Protein AF-A0A6A3HKE1-F1 (afdb_monomer_lite)

Structure (mmCIF, N/CA/C/O backbone):
data_AF-A0A6A3HKE1-F1
#
_entry.id   AF-A0A6A3HKE1-F1
#
loop_
_atom_site.group_PDB
_atom_site.id
_atom_site.type_symbol
_atom_site.label_atom_id
_atom_site.label_alt_id
_atom_site.label_comp_id
_atom_site.label_asym_id
_atom_site.label_entity_id
_atom_site.label_seq_id
_atom_site.pdbx_PDB_ins_code
_atom_site.Cartn_x
_atom_site.Cartn_y
_atom_site.Cartn_z
_atom_site.occupancy
_atom_site.B_iso_or_equiv
_atom_site.auth_seq_id
_atom_site.auth_comp_id
_atom_site.auth_asym_id
_atom_site.auth_atom_id
_atom_site.pdbx_PDB_model_num
ATOM 1 N N . MET A 1 1 ? 11.482 -7.810 12.698 1.00 40.91 1 MET A N 1
ATOM 2 C CA . MET A 1 1 ? 11.768 -7.319 11.330 1.00 40.91 1 MET A CA 1
ATOM 3 C C . MET A 1 1 ? 11.293 -8.249 10.195 1.00 40.91 1 MET A C 1
ATOM 5 O O . MET A 1 1 ? 11.509 -7.906 9.048 1.00 40.91 1 MET A O 1
ATOM 9 N N . LYS A 1 2 ? 10.622 -9.390 10.460 1.00 38.19 2 LYS A N 1
ATOM 10 C CA . LYS A 1 2 ? 10.164 -10.342 9.415 1.00 38.19 2 LYS A CA 1
ATOM 11 C C . LYS A 1 2 ? 8.718 -10.135 8.917 1.00 38.19 2 LYS A C 1
ATOM 13 O O . LYS A 1 2 ? 8.308 -10.805 7.983 1.00 38.19 2 LYS A O 1
ATOM 18 N N . THR A 1 3 ? 7.942 -9.242 9.530 1.00 52.12 3 THR A N 1
ATOM 19 C CA . THR A 1 3 ? 6.507 -9.052 9.235 1.00 52.12 3 THR A CA 1
ATOM 20 C C . THR A 1 3 ? 6.214 -8.088 8.086 1.00 52.12 3 THR A C 1
ATOM 22 O O . THR A 1 3 ? 5.149 -8.190 7.493 1.00 52.12 3 THR A O 1
ATOM 25 N N . PHE A 1 4 ? 7.136 -7.182 7.742 1.00 61.09 4 PHE A N 1
ATOM 26 C CA . PHE A 1 4 ? 6.916 -6.198 6.671 1.00 61.09 4 PHE A CA 1
ATOM 27 C C . PHE A 1 4 ? 7.098 -6.790 5.268 1.00 61.09 4 PHE A C 1
ATOM 29 O O . PHE A 1 4 ? 6.394 -6.417 4.339 1.00 61.09 4 PHE A O 1
ATOM 36 N N . GLN A 1 5 ? 8.011 -7.750 5.123 1.00 74.88 5 GLN A N 1
ATOM 37 C CA . GLN A 1 5 ? 8.364 -8.314 3.824 1.00 74.88 5 GLN A CA 1
ATOM 38 C C . GLN A 1 5 ? 7.176 -8.998 3.111 1.00 74.88 5 GLN A C 1
ATOM 40 O O . GLN A 1 5 ? 6.938 -8.664 1.954 1.00 74.88 5 GLN A O 1
ATOM 45 N N . PRO A 1 6 ? 6.342 -9.826 3.779 1.00 86.31 6 PRO A N 1
ATOM 46 C CA . PRO A 1 6 ? 5.147 -10.390 3.144 1.00 86.31 6 PRO A CA 1
ATOM 47 C C . PRO A 1 6 ? 4.105 -9.343 2.729 1.00 86.31 6 PRO A C 1
ATOM 49 O O . PRO A 1 6 ? 3.386 -9.546 1.756 1.00 86.31 6 PRO A O 1
ATOM 52 N N . PHE A 1 7 ? 3.999 -8.234 3.468 1.00 89.25 7 PHE A N 1
ATOM 53 C CA . PHE A 1 7 ? 3.077 -7.149 3.134 1.00 89.25 7 PHE A CA 1
ATOM 54 C C . PHE A 1 7 ? 3.556 -6.372 1.905 1.00 89.25 7 PHE A C 1
ATOM 56 O O . PHE A 1 7 ? 2.776 -6.173 0.977 1.00 89.25 7 PHE A O 1
ATOM 63 N N . ALA A 1 8 ? 4.829 -5.970 1.886 1.00 87.81 8 ALA A N 1
ATOM 64 C CA . ALA A 1 8 ? 5.422 -5.236 0.771 1.00 87.81 8 ALA A CA 1
ATOM 65 C C . ALA A 1 8 ? 5.377 -6.057 -0.528 1.00 87.81 8 ALA A C 1
ATOM 67 O O . ALA A 1 8 ? 4.870 -5.578 -1.536 1.00 87.81 8 ALA A O 1
ATOM 68 N N . GLU A 1 9 ? 5.777 -7.332 -0.474 1.00 91.38 9 GLU A N 1
ATOM 69 C CA . GLU A 1 9 ? 5.707 -8.238 -1.628 1.00 91.38 9 GLU A CA 1
ATOM 70 C C . GLU A 1 9 ? 4.264 -8.404 -2.142 1.00 91.38 9 GLU A C 1
ATOM 72 O O . GLU A 1 9 ? 4.022 -8.390 -3.351 1.00 91.38 9 GLU A O 1
ATOM 77 N N . ALA A 1 10 ? 3.282 -8.517 -1.237 1.00 92.88 10 ALA A N 1
ATOM 78 C CA . ALA A 1 10 ? 1.874 -8.604 -1.618 1.00 92.88 10 ALA A CA 1
ATOM 79 C C . ALA A 1 10 ? 1.357 -7.305 -2.261 1.00 92.88 10 ALA A C 1
ATOM 81 O O . ALA A 1 10 ? 0.562 -7.379 -3.200 1.00 92.88 10 ALA A O 1
ATOM 82 N N . MET A 1 11 ? 1.791 -6.136 -1.776 1.00 91.31 11 MET A N 1
ATOM 83 C CA . MET A 1 11 ? 1.445 -4.825 -2.340 1.00 91.31 11 MET A CA 1
ATOM 84 C C . MET A 1 11 ? 2.000 -4.664 -3.758 1.00 91.31 11 MET A C 1
ATOM 86 O O . MET A 1 11 ? 1.209 -4.456 -4.683 1.00 91.31 11 MET A O 1
ATOM 90 N N . ASP A 1 12 ? 3.307 -4.865 -3.940 1.00 91.25 12 ASP A N 1
ATOM 91 C CA . ASP A 1 12 ? 3.981 -4.742 -5.239 1.00 91.25 12 ASP A CA 1
ATOM 92 C C . ASP A 1 12 ? 3.351 -5.681 -6.271 1.00 91.25 12 ASP A C 1
ATOM 94 O O . ASP A 1 12 ? 3.008 -5.298 -7.397 1.00 91.25 12 ASP A O 1
ATOM 98 N N . GLU A 1 13 ? 3.120 -6.935 -5.878 1.00 93.38 13 GLU A N 1
ATOM 99 C CA . GLU A 1 13 ? 2.514 -7.900 -6.776 1.00 93.38 13 GLU A CA 1
ATOM 100 C C . GLU A 1 13 ? 1.041 -7.581 -7.063 1.00 93.38 13 GLU A C 1
ATOM 102 O O . GLU A 1 13 ? 0.581 -7.749 -8.196 1.00 93.38 13 GLU A O 1
ATOM 107 N N . ALA A 1 14 ? 0.280 -7.090 -6.081 1.00 93.19 14 ALA A N 1
ATOM 108 C CA . ALA A 1 14 ? -1.091 -6.658 -6.319 1.00 93.19 14 ALA A CA 1
ATOM 109 C C . ALA A 1 14 ? -1.154 -5.496 -7.323 1.00 93.19 14 ALA A C 1
ATOM 111 O O . ALA A 1 14 ? -2.008 -5.512 -8.218 1.00 93.19 14 ALA A O 1
ATOM 112 N N . GLN A 1 15 ? -0.238 -4.528 -7.223 1.00 91.00 15 GLN A N 1
ATOM 113 C CA . GLN A 1 15 ? -0.122 -3.411 -8.162 1.00 91.00 15 GLN A CA 1
ATOM 114 C C . GLN A 1 15 ? 0.256 -3.898 -9.563 1.00 91.00 15 GLN A C 1
ATOM 116 O O . GLN A 1 15 ? -0.414 -3.533 -10.533 1.00 91.00 15 GLN A O 1
ATOM 121 N N . PHE A 1 16 ? 1.234 -4.799 -9.682 1.00 91.50 16 PHE A N 1
ATOM 122 C CA . PHE A 1 16 ? 1.631 -5.391 -10.961 1.00 91.50 16 PHE A CA 1
ATOM 123 C C . PHE A 1 16 ? 0.488 -6.173 -11.633 1.00 91.50 16 PHE A C 1
ATOM 125 O O . PHE A 1 16 ? 0.199 -5.988 -12.820 1.00 91.50 16 PHE A O 1
ATOM 132 N N . LEU A 1 17 ? -0.213 -7.025 -10.877 1.00 92.25 17 LEU A N 1
ATOM 133 C CA . LEU A 1 17 ? -1.358 -7.791 -11.379 1.00 92.25 17 LEU A CA 1
ATOM 134 C C . LEU A 1 17 ? -2.530 -6.878 -11.759 1.00 92.25 17 LEU A C 1
ATOM 136 O O . LEU A 1 17 ? -3.216 -7.142 -12.749 1.00 92.25 17 LEU A O 1
ATOM 140 N N . ASN A 1 18 ? -2.746 -5.785 -11.024 1.00 89.69 18 ASN A N 1
ATOM 141 C CA . ASN A 1 18 ? -3.730 -4.775 -11.401 1.00 89.69 18 ASN A CA 1
ATOM 142 C C . ASN A 1 18 ? -3.315 -4.035 -12.685 1.00 89.69 18 ASN A C 1
ATOM 144 O O . ASN A 1 18 ? -4.154 -3.832 -13.561 1.00 89.69 18 ASN A O 1
ATOM 148 N N . GLY A 1 19 ? -2.023 -3.738 -12.850 1.00 89.38 19 GLY A N 1
ATOM 149 C CA . GLY A 1 19 ? -1.421 -3.216 -14.079 1.00 89.38 19 GLY A CA 1
ATOM 150 C C . GLY A 1 19 ? -1.738 -4.076 -15.306 1.00 89.38 19 GLY A C 1
ATOM 151 O O . GLY A 1 19 ? -2.199 -3.572 -16.330 1.00 89.38 19 GLY A O 1
ATOM 152 N N . LYS A 1 20 ? -1.608 -5.406 -15.185 1.00 89.31 20 LYS A N 1
ATOM 153 C CA . LYS A 1 20 ? -1.946 -6.346 -16.271 1.00 89.31 20 LYS A CA 1
ATOM 154 C C . LYS A 1 20 ? -3.396 -6.241 -16.747 1.00 89.31 20 LYS A C 1
ATOM 156 O O . LYS A 1 20 ? -3.653 -6.517 -17.919 1.00 89.31 20 LYS A O 1
ATOM 161 N N . ARG A 1 21 ? -4.342 -5.847 -15.884 1.00 91.12 21 ARG A N 1
ATOM 162 C CA . ARG A 1 21 ? -5.752 -5.677 -16.281 1.00 91.12 21 ARG A CA 1
ATOM 163 C C . ARG A 1 21 ? -5.935 -4.556 -17.293 1.00 91.12 21 ARG A C 1
ATOM 165 O O . ARG A 1 21 ? -6.804 -4.685 -18.144 1.00 91.12 21 ARG A O 1
ATOM 172 N N . PHE A 1 22 ? -5.125 -3.497 -17.228 1.00 87.69 22 PHE A N 1
ATOM 173 C CA . PHE A 1 22 ? -5.193 -2.396 -18.193 1.00 87.69 22 PHE A CA 1
ATOM 174 C C . PHE A 1 22 ? -4.792 -2.838 -19.606 1.00 87.69 22 PHE A C 1
ATOM 176 O O . PHE A 1 22 ? -5.311 -2.305 -20.582 1.00 87.69 22 PHE A O 1
ATOM 183 N N . ASN A 1 23 ? -3.952 -3.870 -19.716 1.00 88.00 23 ASN A N 1
ATOM 184 C CA . ASN A 1 23 ? -3.531 -4.451 -20.993 1.00 88.00 23 ASN A CA 1
ATOM 185 C C . ASN A 1 23 ? -4.471 -5.562 -21.501 1.00 88.00 23 ASN A C 1
ATOM 187 O O . ASN A 1 23 ? -4.193 -6.172 -22.532 1.00 88.00 23 ASN A O 1
ATOM 191 N N . GLN A 1 24 ? -5.557 -5.878 -20.784 1.00 88.81 24 GLN A N 1
ATOM 192 C CA . GLN A 1 24 ? -6.466 -6.979 -21.115 1.00 88.81 24 GLN A CA 1
ATOM 193 C C . GLN A 1 24 ? -7.918 -6.494 -21.262 1.00 88.81 24 GLN A C 1
ATOM 195 O O . GLN A 1 24 ? -8.371 -5.647 -20.494 1.00 88.81 24 GLN A O 1
ATOM 200 N N . PRO A 1 25 ? -8.710 -7.070 -22.187 1.00 92.38 25 PRO A N 1
ATOM 201 C CA . PRO A 1 25 ? -10.133 -6.763 -22.282 1.00 92.38 25 PRO A CA 1
ATOM 202 C C . PRO A 1 25 ? -10.888 -7.057 -20.978 1.00 92.38 25 PRO A C 1
ATOM 204 O O . PRO A 1 25 ? -10.665 -8.080 -20.327 1.00 92.38 25 PRO A O 1
ATOM 207 N N . MET A 1 26 ? -11.855 -6.201 -20.636 1.00 90.88 26 MET A N 1
ATOM 208 C CA . MET A 1 26 ? -12.616 -6.277 -19.379 1.00 90.88 26 MET A CA 1
ATOM 209 C C . MET A 1 26 ? -13.284 -7.633 -19.122 1.00 90.88 26 MET A C 1
ATOM 211 O O . MET A 1 26 ? -13.329 -8.108 -17.989 1.00 90.88 26 MET A O 1
ATOM 215 N N . TRP A 1 27 ? -13.818 -8.265 -20.166 1.00 93.38 27 TRP A N 1
ATOM 216 C CA . TRP A 1 27 ? -14.481 -9.563 -20.054 1.00 93.38 27 TRP A CA 1
ATOM 217 C C . TRP A 1 27 ? -13.498 -10.688 -19.693 1.00 93.38 27 TRP A C 1
ATOM 219 O O . TRP A 1 27 ? -13.867 -11.605 -18.963 1.00 93.38 27 TRP A O 1
ATOM 229 N N . TYR A 1 28 ? -12.244 -10.598 -20.148 1.00 90.62 28 TYR A N 1
ATOM 230 C CA . TYR A 1 28 ? -11.245 -11.653 -19.988 1.00 90.62 28 TYR A CA 1
ATOM 231 C C . TYR A 1 28 ? -10.804 -11.786 -18.533 1.00 90.62 28 TYR A C 1
ATOM 233 O O . TYR 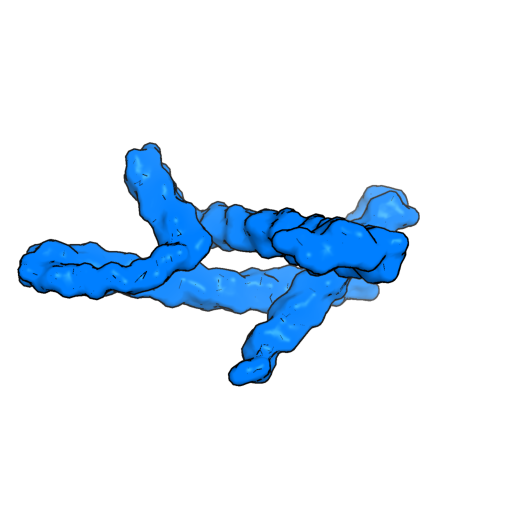A 1 28 ? -10.880 -12.867 -17.945 1.00 90.62 28 TYR A O 1
ATOM 241 N N . TRP A 1 29 ? -10.407 -10.676 -17.905 1.00 89.56 29 TRP A N 1
ATOM 242 C CA . TRP A 1 29 ? -10.006 -10.718 -16.502 1.00 89.56 29 TRP A CA 1
ATOM 243 C C . TRP A 1 29 ? -11.205 -10.948 -15.573 1.00 89.56 29 TRP A C 1
ATOM 245 O O . TRP A 1 29 ? -11.063 -11.639 -14.567 1.00 89.56 29 TRP A O 1
ATOM 255 N N . LYS A 1 30 ? -12.412 -10.467 -15.915 1.00 90.81 30 LYS A N 1
ATOM 256 C CA . LYS A 1 30 ? -13.630 -10.772 -15.139 1.00 90.81 30 LYS A CA 1
ATOM 257 C C . LYS A 1 30 ? -13.951 -12.264 -15.150 1.00 90.81 30 LYS A C 1
ATOM 259 O O . LYS A 1 30 ? -14.291 -12.808 -14.103 1.00 90.81 30 LYS A O 1
ATOM 264 N N . LEU A 1 31 ? -13.794 -12.927 -16.297 1.00 92.56 31 LEU A N 1
ATOM 265 C CA . LEU A 1 31 ? -13.972 -14.373 -16.407 1.00 92.56 31 LEU A CA 1
ATOM 266 C C . LEU A 1 31 ? -12.939 -15.126 -15.559 1.00 92.56 31 LEU A C 1
ATOM 268 O O . LEU A 1 31 ? -13.308 -16.007 -14.787 1.00 92.56 31 LEU A O 1
ATOM 272 N N . ARG A 1 32 ? -11.657 -14.741 -15.630 1.00 90.12 32 ARG A N 1
ATOM 273 C CA . ARG A 1 32 ? -10.592 -15.335 -14.795 1.00 90.12 32 ARG A CA 1
ATOM 274 C C . ARG A 1 32 ? -10.830 -15.115 -13.302 1.00 90.12 32 ARG A C 1
ATOM 276 O O . ARG A 1 32 ? -10.548 -16.010 -12.508 1.00 90.12 32 ARG A O 1
ATOM 283 N N . ARG A 1 33 ? -11.392 -13.961 -12.925 1.00 91.12 33 ARG A N 1
ATOM 284 C CA . ARG A 1 33 ? -11.798 -13.659 -11.548 1.00 91.12 33 ARG A CA 1
ATOM 285 C C . ARG A 1 33 ? -12.953 -14.542 -11.099 1.00 91.12 33 ARG A C 1
ATOM 287 O O . ARG A 1 33 ? -12.905 -15.061 -9.991 1.00 91.12 33 ARG A O 1
ATOM 294 N N . TRP A 1 34 ? -13.962 -14.727 -11.950 1.00 92.75 34 TRP A N 1
ATOM 295 C CA . TRP A 1 34 ? -15.106 -15.591 -11.655 1.00 92.75 34 TRP A CA 1
ATOM 296 C C . TRP A 1 34 ? -14.686 -17.057 -11.495 1.00 92.75 34 TRP A C 1
ATOM 298 O O . TRP A 1 34 ? -15.073 -17.704 -10.528 1.00 92.75 34 TRP A O 1
ATOM 308 N N . LEU A 1 35 ? -13.812 -17.543 -12.379 1.00 92.06 35 LEU A N 1
ATOM 309 C CA . LEU A 1 35 ? -13.217 -18.880 -12.293 1.00 92.06 35 LEU A CA 1
ATOM 310 C C . LEU A 1 35 ? -12.181 -19.014 -11.162 1.00 92.06 35 LEU A C 1
ATOM 312 O O . LEU A 1 35 ? -11.788 -20.127 -10.829 1.00 92.06 35 LEU A O 1
ATOM 316 N N . ASN A 1 36 ? -11.738 -17.899 -10.571 1.00 91.38 36 ASN A N 1
ATOM 317 C CA . ASN A 1 36 ? -10.715 -17.837 -9.528 1.00 91.38 36 ASN A CA 1
ATOM 318 C C . ASN A 1 36 ? -9.415 -18.575 -9.912 1.00 91.38 36 ASN A C 1
ATOM 320 O O . ASN A 1 36 ? -8.893 -19.389 -9.147 1.00 91.38 36 ASN A O 1
ATOM 324 N N . VAL A 1 37 ? -8.886 -18.290 -11.108 1.00 90.62 37 VAL A N 1
ATOM 325 C CA . VAL A 1 37 ? -7.678 -18.934 -11.658 1.00 90.62 37 VAL A CA 1
ATOM 326 C C . VAL A 1 37 ? -6.618 -17.927 -12.106 1.00 90.62 37 VAL A C 1
ATOM 328 O O . VAL A 1 37 ? -6.918 -16.813 -12.539 1.00 90.62 37 VAL A O 1
ATOM 331 N N . GLY A 1 38 ? -5.352 -18.352 -12.053 1.00 90.19 38 GLY A N 1
ATOM 332 C CA . GLY A 1 38 ? -4.207 -17.575 -12.532 1.00 90.19 38 GLY A CA 1
ATOM 333 C C . GLY A 1 38 ? -3.990 -16.269 -11.761 1.00 90.19 38 GLY A C 1
ATOM 334 O O . GLY A 1 38 ? -4.060 -16.250 -10.534 1.00 90.19 38 GLY A O 1
ATOM 335 N N . ASP A 1 39 ? -3.745 -15.183 -12.503 1.00 89.06 39 ASP A N 1
ATOM 336 C CA . ASP A 1 39 ? -3.428 -13.850 -11.963 1.00 89.06 39 ASP A CA 1
ATOM 337 C C . ASP A 1 39 ? -4.507 -13.333 -10.991 1.00 89.06 39 ASP A C 1
ATOM 339 O O . ASP A 1 39 ? -4.190 -12.734 -9.970 1.00 89.06 39 ASP A O 1
ATOM 343 N N . GLU A 1 40 ? -5.789 -13.597 -11.264 1.00 90.81 40 GLU A N 1
ATOM 344 C CA . GLU A 1 40 ? -6.889 -13.095 -10.429 1.00 90.81 40 GLU A CA 1
ATOM 345 C C . GLU A 1 40 ? -6.996 -13.827 -9.085 1.00 90.81 40 GLU A C 1
ATOM 347 O O . GLU A 1 40 ? -7.353 -13.211 -8.080 1.00 90.81 40 GLU A O 1
ATOM 352 N N . LYS A 1 41 ? -6.639 -15.120 -9.044 1.00 92.00 41 LYS A N 1
ATOM 353 C CA . LYS A 1 41 ? -6.539 -15.872 -7.785 1.00 92.00 41 LYS A CA 1
ATOM 354 C C . LYS A 1 41 ? -5.414 -15.309 -6.921 1.00 92.00 41 LYS A C 1
ATOM 356 O O . LYS A 1 41 ? -5.630 -15.034 -5.744 1.00 92.00 41 LYS A O 1
ATOM 361 N N . LYS A 1 42 ? -4.244 -15.090 -7.527 1.00 92.81 42 LYS A N 1
ATOM 362 C CA . LYS A 1 42 ? -3.072 -14.545 -6.835 1.00 92.81 42 LYS A CA 1
ATOM 363 C C . LYS A 1 42 ? -3.339 -13.138 -6.302 1.00 92.81 42 LYS A C 1
ATOM 365 O O . LYS A 1 42 ? -3.071 -12.847 -5.145 1.00 92.81 42 LYS A O 1
ATOM 370 N N . LEU A 1 43 ? -3.993 -12.295 -7.101 1.00 92.94 43 LEU A N 1
ATOM 371 C CA . LEU A 1 43 ? -4.403 -10.962 -6.669 1.00 92.94 43 LEU A CA 1
ATOM 372 C C . LEU A 1 43 ? -5.389 -11.008 -5.492 1.00 92.94 43 LEU A C 1
ATOM 374 O O . LEU A 1 43 ? -5.289 -10.195 -4.579 1.00 92.94 43 LEU A O 1
ATOM 378 N N . LYS A 1 44 ? -6.318 -11.970 -5.470 1.00 93.25 44 LYS A N 1
ATOM 379 C CA . LYS A 1 44 ? -7.216 -12.171 -4.323 1.00 93.25 44 LYS A CA 1
ATOM 380 C C . LYS A 1 44 ? -6.450 -12.567 -3.054 1.00 93.25 44 LYS A C 1
ATOM 382 O O . LYS A 1 44 ? -6.793 -12.087 -1.976 1.00 93.25 44 LYS A O 1
ATOM 387 N N . GLU A 1 45 ? -5.440 -13.425 -3.173 1.00 94.25 45 GLU A N 1
ATOM 388 C CA . GLU A 1 45 ? -4.574 -13.831 -2.058 1.00 94.25 45 GLU A CA 1
ATOM 389 C C . GLU A 1 45 ? -3.737 -12.653 -1.540 1.00 94.25 45 GLU A C 1
ATOM 391 O O . GLU A 1 45 ? -3.747 -12.384 -0.341 1.00 94.25 45 GLU A O 1
ATOM 396 N N . ASN A 1 46 ? -3.128 -11.868 -2.429 1.00 93.31 46 ASN A N 1
ATOM 397 C CA . ASN A 1 46 ? -2.355 -10.684 -2.046 1.00 93.31 46 ASN A CA 1
ATOM 398 C C . ASN A 1 46 ? -3.228 -9.628 -1.357 1.00 93.31 46 ASN A C 1
ATOM 400 O O . ASN A 1 46 ? -2.884 -9.135 -0.285 1.00 93.31 46 ASN A O 1
ATOM 404 N N . VAL A 1 47 ? -4.422 -9.351 -1.895 1.00 92.62 47 VAL A N 1
ATOM 405 C CA . VAL A 1 47 ? -5.399 -8.450 -1.254 1.00 92.62 47 VAL A CA 1
ATOM 406 C C . VAL A 1 47 ? -5.812 -8.958 0.128 1.00 92.62 47 VAL A C 1
ATOM 408 O O . VAL A 1 47 ? -6.061 -8.156 1.027 1.00 92.62 47 VAL A O 1
ATOM 411 N N . ARG A 1 48 ? -5.880 -10.277 0.334 1.00 93.75 48 ARG A N 1
ATOM 412 C CA . ARG A 1 48 ? -6.161 -10.849 1.653 1.00 93.75 48 ARG A CA 1
ATOM 413 C C . ARG A 1 48 ? -5.029 -10.560 2.641 1.00 93.75 48 ARG A 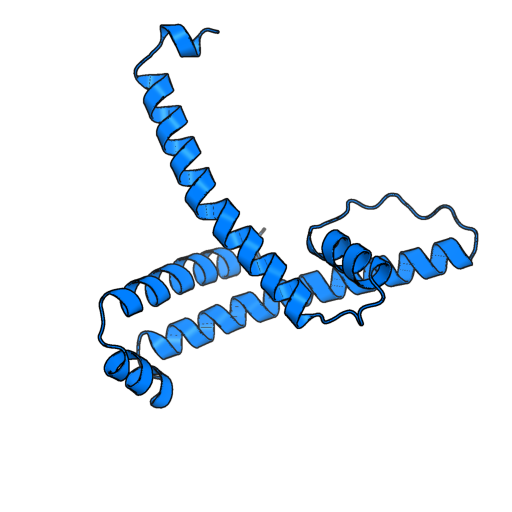C 1
ATOM 415 O O . ARG A 1 48 ? -5.332 -10.086 3.729 1.00 93.75 48 ARG A O 1
ATOM 422 N N . VAL A 1 49 ? -3.771 -10.776 2.256 1.00 93.44 49 VAL A N 1
ATOM 423 C CA . VAL A 1 49 ? -2.596 -10.479 3.101 1.00 93.44 49 VAL A CA 1
ATOM 424 C C . VAL A 1 49 ? -2.555 -8.996 3.482 1.00 93.44 49 VAL A C 1
ATOM 426 O O . VAL A 1 49 ? -2.410 -8.660 4.656 1.00 93.44 49 VAL A O 1
ATOM 429 N N . ILE A 1 50 ? -2.769 -8.110 2.505 1.00 92.06 50 ILE A N 1
ATOM 430 C CA . ILE A 1 50 ? -2.836 -6.655 2.713 1.00 92.06 50 ILE A CA 1
ATOM 431 C C . ILE A 1 50 ? -3.944 -6.303 3.713 1.00 92.06 50 ILE A C 1
ATOM 433 O O . ILE A 1 50 ? -3.715 -5.563 4.669 1.00 92.06 50 ILE A O 1
ATOM 437 N N . ASN A 1 51 ? -5.145 -6.856 3.516 1.00 91.56 51 ASN A N 1
ATOM 438 C CA . ASN A 1 51 ? -6.283 -6.601 4.393 1.00 91.56 51 ASN A CA 1
ATOM 439 C C . ASN A 1 51 ? -6.045 -7.110 5.816 1.00 91.56 51 ASN A C 1
ATOM 441 O O . ASN A 1 51 ? -6.346 -6.385 6.756 1.00 91.56 51 ASN A O 1
ATOM 445 N N . GLU A 1 52 ? -5.528 -8.327 5.990 1.00 91.94 52 GLU A N 1
ATOM 446 C CA . GLU A 1 52 ? -5.24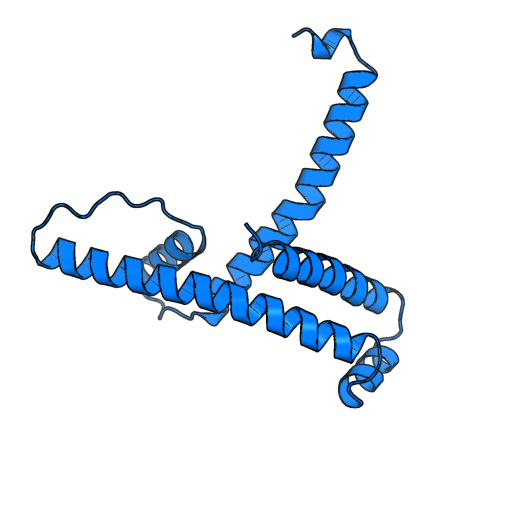9 -8.897 7.314 1.00 91.94 52 GLU A CA 1
ATOM 447 C C . GLU A 1 52 ? -4.235 -8.036 8.080 1.00 91.94 52 GLU A C 1
ATOM 449 O O . GLU A 1 52 ? -4.459 -7.718 9.248 1.00 91.94 52 GLU A O 1
ATOM 454 N N . HIS A 1 53 ? -3.175 -7.578 7.407 1.00 90.19 53 HIS A N 1
ATOM 455 C CA . HIS A 1 53 ? -2.167 -6.717 8.022 1.00 90.19 53 HIS A CA 1
ATOM 456 C C . HIS A 1 53 ? -2.734 -5.351 8.435 1.00 90.19 53 HIS A C 1
ATOM 458 O O . HIS A 1 53 ? -2.584 -4.931 9.582 1.00 90.19 53 HIS A O 1
ATOM 464 N N . LEU A 1 54 ? -3.433 -4.668 7.522 1.00 89.44 54 LEU A N 1
ATOM 465 C CA . LEU A 1 54 ? -3.974 -3.333 7.790 1.00 89.44 54 LEU A CA 1
ATOM 466 C C . LEU A 1 54 ? -5.099 -3.349 8.818 1.00 89.44 54 LEU A C 1
ATOM 468 O O . LEU A 1 54 ? -5.173 -2.452 9.652 1.00 89.44 54 LEU A O 1
ATOM 472 N N . MET A 1 55 ? -5.964 -4.362 8.788 1.00 88.38 55 MET A N 1
ATOM 473 C CA . MET A 1 55 ? -7.014 -4.502 9.795 1.00 88.38 55 MET A CA 1
ATOM 474 C C . MET A 1 55 ? -6.428 -4.743 11.189 1.00 88.38 55 MET A C 1
ATOM 476 O O . MET A 1 55 ? -6.989 -4.226 12.150 1.00 88.38 55 MET A O 1
ATOM 480 N N . GLY A 1 56 ? -5.296 -5.450 11.302 1.00 88.94 56 GLY A N 1
ATOM 481 C CA . GLY A 1 56 ? -4.550 -5.565 12.560 1.00 88.94 56 GLY A CA 1
ATOM 482 C C . GLY A 1 56 ? -4.072 -4.205 13.073 1.00 88.94 56 GLY A C 1
ATOM 483 O O . GLY A 1 56 ? -4.397 -3.822 14.190 1.00 88.94 56 GLY A O 1
ATOM 484 N N . ILE A 1 57 ? -3.410 -3.417 12.219 1.00 86.88 57 ILE A N 1
ATOM 485 C CA . ILE A 1 57 ? -2.938 -2.064 12.574 1.00 86.88 57 ILE A CA 1
ATOM 486 C C . ILE A 1 57 ? -4.100 -1.154 12.998 1.00 86.88 57 ILE A C 1
ATOM 488 O O . ILE A 1 57 ? -3.984 -0.387 13.952 1.00 86.88 57 ILE A O 1
ATOM 492 N N . ILE A 1 58 ? -5.232 -1.228 12.293 1.00 86.75 58 ILE A N 1
ATOM 493 C CA . ILE A 1 58 ? -6.421 -0.428 12.607 1.00 86.75 58 ILE A CA 1
ATOM 494 C C . ILE A 1 58 ? -7.035 -0.864 13.936 1.00 86.75 58 ILE A C 1
ATOM 496 O O . ILE A 1 58 ? -7.433 -0.001 14.715 1.00 86.75 58 ILE A O 1
ATOM 500 N N . ALA A 1 59 ? -7.099 -2.167 14.220 1.00 87.62 59 ALA A N 1
ATOM 501 C CA . ALA A 1 59 ? -7.568 -2.668 15.508 1.00 87.62 59 ALA A CA 1
ATOM 502 C C . ALA A 1 59 ? -6.690 -2.141 16.655 1.00 87.62 59 ALA A C 1
ATOM 504 O O . ALA A 1 59 ? -7.222 -1.561 17.602 1.00 87.62 59 ALA A O 1
ATOM 505 N N . ASP A 1 60 ? -5.365 -2.215 16.506 1.00 86.38 60 ASP A N 1
ATOM 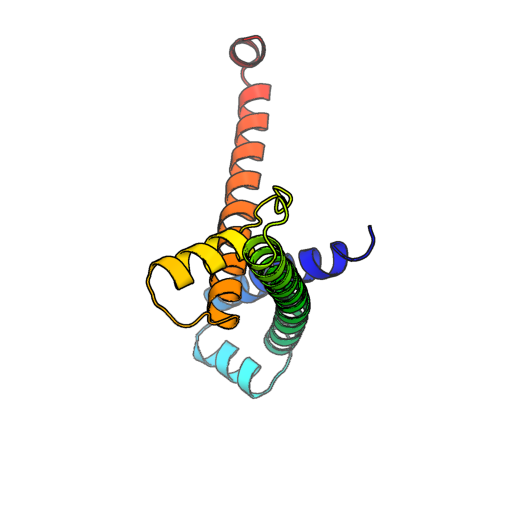506 C CA . ASP A 1 60 ? -4.407 -1.689 17.485 1.00 86.38 60 ASP A CA 1
ATOM 507 C C . ASP A 1 60 ? -4.533 -0.163 17.652 1.00 86.38 60 ASP A C 1
ATOM 509 O O . ASP A 1 60 ? -4.348 0.380 18.743 1.00 86.38 60 ASP A O 1
ATOM 513 N N . ALA A 1 61 ? -4.829 0.571 16.574 1.00 84.00 61 ALA A N 1
ATOM 514 C CA . ALA A 1 61 ? -5.071 2.014 16.626 1.00 84.00 61 ALA A CA 1
ATOM 515 C C . ALA A 1 61 ? -6.377 2.355 17.366 1.00 84.00 61 ALA A C 1
ATOM 517 O O . ALA A 1 61 ? -6.399 3.271 18.190 1.00 84.00 61 ALA A O 1
ATOM 518 N N . ILE A 1 62 ? -7.452 1.597 17.122 1.00 83.25 62 ILE A N 1
ATOM 519 C CA . ILE A 1 62 ? -8.735 1.749 17.822 1.00 83.25 62 ILE A CA 1
ATOM 520 C C . ILE A 1 62 ? -8.573 1.438 19.315 1.00 83.25 62 ILE A C 1
ATOM 522 O O . ILE A 1 62 ? -9.076 2.190 20.149 1.00 83.25 62 ILE A O 1
ATOM 526 N N . GLU A 1 63 ? -7.852 0.373 19.669 1.00 85.44 63 GLU A N 1
ATOM 527 C CA . GLU A 1 63 ? -7.615 -0.009 21.064 1.00 85.44 63 GLU A CA 1
ATOM 528 C C . GLU A 1 63 ? -6.775 1.037 21.808 1.00 85.44 63 GLU A C 1
ATOM 530 O O . GLU A 1 63 ? -7.181 1.515 22.871 1.00 85.44 63 GLU A O 1
ATOM 535 N N . ARG A 1 64 ? -5.661 1.492 21.215 1.00 82.69 64 ARG A N 1
ATOM 536 C CA . ARG A 1 64 ? -4.848 2.589 21.776 1.00 82.69 64 ARG A CA 1
ATOM 537 C C . ARG A 1 64 ? -5.664 3.861 21.980 1.00 82.69 64 ARG A C 1
ATOM 539 O O . ARG A 1 64 ? -5.484 4.561 22.975 1.00 82.69 64 ARG A O 1
ATOM 546 N N . ARG A 1 65 ? -6.568 4.173 21.050 1.00 79.88 65 ARG A N 1
ATOM 547 C CA . ARG A 1 65 ? -7.478 5.315 21.184 1.00 79.88 65 ARG A CA 1
ATOM 548 C C . ARG A 1 65 ? -8.453 5.123 22.337 1.00 79.88 65 ARG A C 1
ATOM 550 O O . ARG A 1 65 ? -8.605 6.042 23.134 1.00 79.88 65 ARG A O 1
ATOM 557 N N . ARG A 1 66 ? -9.092 3.956 22.441 1.00 81.56 66 ARG A N 1
ATOM 558 C CA . ARG A 1 66 ? -10.041 3.657 23.518 1.00 81.56 66 ARG A CA 1
ATOM 559 C C . ARG A 1 66 ? -9.390 3.828 24.890 1.00 81.56 66 ARG A C 1
ATOM 561 O O . ARG A 1 66 ? -9.929 4.553 25.718 1.00 81.56 66 ARG A O 1
ATOM 568 N N . HIS A 1 67 ? -8.204 3.255 25.085 1.00 82.44 67 HIS A N 1
ATOM 569 C CA . HIS A 1 67 ? -7.444 3.438 26.320 1.00 82.44 67 HIS A CA 1
ATOM 570 C C . HIS A 1 67 ? -7.150 4.909 26.615 1.00 82.44 67 HIS A C 1
ATOM 572 O O . HIS A 1 67 ? -7.264 5.343 27.756 1.00 82.44 67 HIS A O 1
ATOM 578 N N . ARG A 1 68 ? -6.831 5.705 25.590 1.00 77.94 68 ARG A N 1
ATOM 579 C CA . ARG A 1 68 ? -6.581 7.141 25.754 1.00 77.94 68 ARG A CA 1
ATOM 580 C C . ARG A 1 68 ? -7.816 7.903 26.236 1.00 77.94 68 ARG A C 1
ATOM 582 O O . ARG A 1 68 ? -7.685 8.771 27.092 1.00 77.94 68 ARG A O 1
ATOM 589 N N . VAL A 1 69 ? -8.990 7.598 25.680 1.00 78.69 69 VAL A N 1
ATOM 590 C CA . VAL A 1 69 ? -10.259 8.210 26.106 1.00 78.69 69 VAL A CA 1
ATOM 591 C C . VAL A 1 69 ? -10.557 7.831 27.555 1.00 78.69 69 VAL A C 1
ATOM 593 O O . VAL A 1 69 ? -10.811 8.715 28.366 1.00 78.69 69 VAL A O 1
ATOM 596 N N . GLU A 1 70 ? -10.415 6.551 27.907 1.00 82.88 70 GLU A N 1
ATOM 597 C CA . GLU A 1 70 ? -10.602 6.061 29.280 1.00 82.88 70 GLU A CA 1
ATOM 598 C C . GLU A 1 70 ? -9.628 6.732 30.274 1.00 82.88 70 GLU A C 1
ATOM 600 O O . GLU A 1 70 ? -10.019 7.100 31.382 1.00 82.88 70 GLU A O 1
ATOM 605 N N . GLU A 1 71 ? -8.365 6.956 29.892 1.00 81.62 71 GLU A N 1
ATOM 606 C CA . GLU A 1 71 ? -7.387 7.660 30.734 1.00 81.62 71 GLU A CA 1
ATOM 607 C C . GLU A 1 71 ? -7.694 9.154 30.903 1.00 81.62 71 GLU A C 1
ATOM 609 O O . GLU A 1 71 ? -7.520 9.685 32.005 1.00 81.62 71 GLU A O 1
ATOM 614 N N . MET A 1 72 ? -8.178 9.821 29.847 1.00 78.75 72 MET A N 1
ATOM 615 C CA . MET A 1 72 ? -8.634 11.213 29.926 1.00 78.75 72 MET A CA 1
ATOM 616 C C . MET A 1 72 ? -9.863 11.350 30.830 1.00 78.75 72 MET A C 1
ATOM 618 O O . MET A 1 72 ? -9.899 12.251 31.668 1.00 78.75 72 MET A O 1
ATOM 622 N N . GLU A 1 73 ? -10.839 10.446 30.712 1.00 80.31 73 GLU A N 1
ATOM 623 C CA . GLU A 1 73 ? -12.018 10.405 31.589 1.00 80.31 73 GLU A CA 1
ATOM 624 C C . GLU A 1 73 ? -11.638 10.118 33.049 1.00 80.31 73 GLU A C 1
ATOM 626 O O . GLU A 1 73 ? -12.229 10.678 33.972 1.00 80.31 73 GLU A O 1
ATOM 631 N N . ALA A 1 74 ? -10.598 9.309 33.273 1.00 82.69 74 ALA A N 1
ATOM 632 C CA . ALA A 1 74 ? -10.038 9.040 34.596 1.00 82.69 74 ALA A CA 1
ATOM 633 C C . ALA A 1 74 ? -9.163 10.186 35.156 1.00 82.69 74 ALA A C 1
ATOM 635 O O . ALA A 1 74 ? -8.574 10.032 36.230 1.00 82.69 74 ALA A O 1
ATOM 636 N N . GLY A 1 75 ? -9.045 11.317 34.448 1.00 76.38 75 GLY A N 1
ATOM 637 C CA . GLY A 1 75 ? -8.279 12.492 34.878 1.00 76.38 75 GLY A CA 1
ATOM 638 C C . GLY A 1 75 ? -6.761 12.287 34.894 1.00 76.38 75 GLY A C 1
ATOM 639 O O . GLY A 1 75 ? -6.042 13.061 35.531 1.00 76.38 75 GLY A O 1
ATOM 640 N N . ARG A 1 76 ? -6.256 11.242 34.229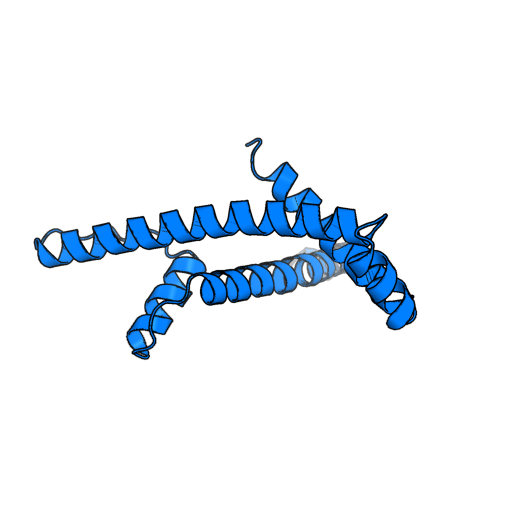 1.00 75.25 76 ARG A N 1
ATOM 641 C CA . ARG A 1 76 ? -4.817 10.985 34.101 1.00 75.25 76 ARG A CA 1
ATOM 642 C C . ARG A 1 76 ? -4.276 11.716 32.870 1.00 75.25 76 ARG A C 1
ATOM 644 O O . ARG A 1 76 ? -4.983 11.831 31.869 1.00 75.25 76 ARG A O 1
ATOM 651 N N . PRO A 1 77 ? -3.028 12.217 32.907 1.00 62.16 77 PRO A N 1
ATOM 652 C CA . PRO A 1 77 ? -2.411 12.797 31.725 1.00 62.16 77 PRO A CA 1
ATOM 653 C C . PRO A 1 77 ? -2.227 11.697 30.679 1.00 62.16 77 PRO A C 1
ATOM 655 O O . PRO A 1 77 ? -1.332 10.862 30.796 1.00 62.16 77 PRO A O 1
ATOM 658 N N . ALA A 1 78 ? -3.095 11.692 29.669 1.00 61.66 78 ALA A N 1
ATOM 659 C CA . ALA A 1 78 ? -2.971 10.792 28.537 1.00 61.66 78 ALA A CA 1
ATOM 660 C C . ALA A 1 78 ? -1.626 11.045 27.846 1.00 61.66 78 ALA A C 1
ATOM 662 O O . ALA A 1 78 ? -1.322 12.176 27.452 1.00 61.66 78 ALA A O 1
ATOM 663 N N . ALA A 1 79 ? -0.812 10.000 27.697 1.00 62.44 79 ALA A N 1
ATOM 664 C CA . ALA A 1 79 ? 0.449 10.110 26.980 1.00 62.44 79 ALA A CA 1
ATOM 665 C C . ALA A 1 79 ? 0.197 10.641 25.554 1.00 62.44 79 ALA A C 1
ATOM 667 O O . ALA A 1 79 ? -0.707 10.178 24.845 1.00 62.44 79 ALA A O 1
ATOM 668 N N . MET A 1 80 ? 1.006 11.610 25.109 1.00 56.66 80 MET A N 1
ATOM 669 C CA . MET A 1 80 ? 1.080 12.002 23.698 1.00 56.66 80 MET A CA 1
ATOM 670 C C . MET A 1 80 ? 1.684 10.842 22.897 1.00 56.66 80 MET A C 1
ATOM 672 O O . MET A 1 80 ? 2.872 10.817 22.609 1.00 56.66 80 MET A O 1
ATOM 676 N N . THR A 1 81 ? 0.880 9.833 22.578 1.00 61.03 81 THR A N 1
ATOM 677 C CA . THR A 1 81 ? 1.272 8.793 21.622 1.00 61.03 81 THR A CA 1
ATOM 678 C C . THR A 1 81 ? 1.221 9.353 20.208 1.00 61.03 81 THR A C 1
ATOM 680 O O . THR A 1 81 ? 0.213 9.971 19.845 1.00 61.03 81 THR A O 1
ATOM 683 N N . ASP A 1 82 ? 2.274 9.081 19.434 1.00 62.62 82 ASP A N 1
ATOM 684 C CA . ASP A 1 82 ? 2.378 9.365 18.003 1.00 62.62 82 ASP A CA 1
ATOM 685 C C . ASP A 1 82 ? 1.091 8.980 17.268 1.00 62.62 82 ASP A C 1
ATOM 687 O O . ASP A 1 82 ? 0.584 7.859 17.390 1.00 62.62 82 ASP A O 1
ATOM 691 N N . LYS A 1 83 ? 0.534 9.938 16.523 1.00 70.25 83 LYS A N 1
ATOM 692 C CA . LYS A 1 83 ? -0.662 9.714 15.714 1.00 70.25 83 LYS A CA 1
ATOM 693 C C . LYS A 1 83 ? -0.246 9.091 14.388 1.00 70.25 83 LYS A C 1
ATOM 695 O O . LYS A 1 83 ? 0.393 9.746 13.569 1.00 70.25 83 LYS A O 1
ATOM 700 N N . ASP A 1 84 ? -0.627 7.839 14.170 1.00 78.88 84 ASP A N 1
ATOM 701 C CA . ASP A 1 84 ? -0.545 7.225 12.846 1.00 78.88 84 ASP A CA 1
ATOM 702 C C . ASP A 1 84 ? -1.702 7.695 11.947 1.00 78.88 84 ASP A C 1
ATOM 704 O O . ASP A 1 84 ? -2.676 8.294 12.409 1.00 78.88 84 ASP A O 1
ATOM 708 N N . ILE A 1 85 ? -1.596 7.433 10.639 1.00 79.81 85 ILE A N 1
ATOM 709 C CA . ILE A 1 85 ? -2.630 7.805 9.657 1.00 79.81 85 ILE A CA 1
ATOM 710 C C . ILE A 1 85 ? -3.995 7.239 10.070 1.00 79.81 85 ILE A C 1
ATOM 712 O O . ILE A 1 85 ? -5.000 7.938 9.966 1.00 79.81 85 ILE A O 1
ATOM 716 N N . ALA A 1 86 ? -4.034 6.007 10.590 1.00 81.19 86 ALA A N 1
ATOM 717 C CA . ALA A 1 86 ? -5.267 5.399 11.078 1.00 81.19 86 ALA A CA 1
ATOM 718 C C . ALA A 1 86 ? -5.885 6.228 12.217 1.00 81.19 86 ALA A C 1
ATOM 720 O O . ALA A 1 86 ? -7.063 6.556 12.151 1.00 81.19 86 ALA A O 1
ATOM 721 N N . SER A 1 87 ? -5.092 6.643 13.204 1.00 80.56 87 SER A N 1
ATOM 722 C CA . SER A 1 87 ? -5.514 7.493 14.323 1.00 80.56 87 SER A CA 1
ATOM 723 C C . SER A 1 87 ? -6.000 8.862 13.846 1.00 80.56 87 SER A C 1
ATOM 725 O O . SER A 1 87 ? -7.028 9.339 14.309 1.00 80.56 87 SER A O 1
ATOM 727 N N . ILE A 1 88 ? -5.307 9.479 12.882 1.00 83.38 88 ILE A N 1
ATOM 728 C CA . ILE A 1 88 ? -5.708 10.774 12.308 1.00 83.38 88 ILE A CA 1
ATOM 729 C C . ILE A 1 88 ? -7.074 10.665 11.622 1.00 83.38 88 ILE A C 1
ATOM 731 O O . ILE A 1 88 ? -7.950 11.504 11.841 1.00 83.38 88 ILE A O 1
ATOM 735 N N . VAL A 1 89 ? -7.278 9.628 10.806 1.00 83.88 89 VAL A N 1
ATOM 736 C CA . VAL A 1 89 ? -8.564 9.387 10.137 1.00 83.88 89 VAL A CA 1
ATOM 737 C C . VAL A 1 89 ? -9.660 9.106 11.168 1.00 83.88 89 VAL A C 1
ATOM 739 O O . VAL A 1 89 ? -10.736 9.692 11.087 1.00 83.88 89 VAL A O 1
ATOM 742 N N . LEU A 1 90 ? -9.376 8.273 12.172 1.00 81.12 90 LEU A N 1
ATOM 743 C CA . LEU A 1 90 ? -10.298 7.935 13.259 1.00 81.12 90 LEU A CA 1
ATOM 744 C C . LEU A 1 90 ? -10.753 9.163 14.066 1.00 81.12 90 LEU A C 1
ATOM 746 O O . LEU A 1 90 ? -11.944 9.280 14.372 1.00 81.12 90 LEU A O 1
ATOM 750 N N . ASP A 1 91 ? -9.831 10.072 14.387 1.00 80.25 91 ASP A N 1
ATOM 751 C CA . ASP A 1 91 ? -10.126 11.341 15.063 1.00 80.25 91 ASP A CA 1
ATOM 752 C C . ASP A 1 91 ? -10.988 12.253 14.165 1.00 80.25 91 ASP A C 1
ATOM 754 O O . ASP A 1 91 ? -11.955 12.864 14.621 1.00 80.25 91 ASP A O 1
ATOM 758 N N . THR A 1 92 ? -10.681 12.307 12.864 1.00 82.00 92 THR A N 1
ATOM 759 C CA . THR A 1 92 ? -11.395 13.147 11.882 1.00 82.00 92 THR A CA 1
ATOM 760 C C . THR A 1 92 ? -12.841 12.684 11.659 1.00 82.00 92 THR A C 1
ATOM 762 O O . THR A 1 92 ? -13.759 13.503 11.560 1.00 82.00 92 THR A O 1
ATOM 765 N N . MET A 1 93 ? -13.076 11.369 11.604 1.00 79.69 93 MET A N 1
ATOM 766 C CA . MET A 1 93 ? -14.424 10.804 11.446 1.00 79.69 93 MET A CA 1
ATOM 767 C C . MET A 1 93 ? -15.318 11.110 12.657 1.00 79.69 93 MET A C 1
ATOM 769 O O . MET A 1 93 ? -16.483 11.458 12.492 1.00 79.69 93 MET A O 1
ATOM 773 N N . GLU A 1 94 ? -14.766 11.069 13.871 1.00 74.06 94 GLU A N 1
ATOM 774 C CA . GLU A 1 94 ? -15.514 11.430 15.082 1.00 74.06 94 GLU A CA 1
ATOM 775 C C . GLU A 1 94 ? -15.813 12.931 15.144 1.00 74.06 94 GLU A C 1
ATOM 777 O O . GLU A 1 94 ? -16.947 13.316 15.420 1.00 74.06 94 GLU A O 1
ATOM 782 N N . ALA A 1 95 ? -14.835 13.783 14.813 1.00 77.62 95 ALA A N 1
ATOM 783 C CA . ALA A 1 95 ? -15.034 15.233 14.774 1.00 77.62 95 ALA A CA 1
ATOM 784 C C . ALA A 1 95 ? -16.131 15.656 13.778 1.00 77.62 95 ALA A C 1
ATOM 786 O O . ALA A 1 95 ? -16.776 16.687 13.961 1.00 77.62 95 ALA A O 1
ATOM 787 N N . SER A 1 96 ? -16.361 14.852 12.736 1.00 77.44 96 SER A N 1
ATOM 788 C CA . SER A 1 96 ? -17.431 15.054 11.753 1.00 77.44 96 SER A CA 1
ATOM 789 C C . SER A 1 96 ? -18.758 14.370 12.118 1.00 77.44 96 SER A C 1
ATOM 791 O O . SER A 1 96 ? -19.725 14.478 11.365 1.00 77.44 96 SER A O 1
ATOM 793 N N . GLY A 1 97 ? -18.834 13.689 13.269 1.00 73.88 97 GLY A N 1
ATOM 794 C CA . GLY A 1 97 ? -20.030 12.987 13.739 1.00 73.88 97 GLY A CA 1
ATOM 795 C C . GLY A 1 97 ? -20.377 11.726 12.940 1.00 73.88 97 GLY A C 1
ATOM 796 O O . GLY A 1 97 ? -21.497 11.226 13.048 1.00 73.88 97 GLY A O 1
ATOM 797 N N . GLN A 1 98 ? -19.452 11.215 12.122 1.00 74.50 98 GLN A N 1
ATOM 798 C CA . GLN A 1 98 ? -19.660 9.995 11.348 1.00 74.50 98 GLN A CA 1
ATOM 799 C C . GLN A 1 98 ? -19.300 8.754 12.174 1.00 74.50 98 GLN A C 1
ATOM 801 O O . GLN A 1 98 ? -18.294 8.757 12.891 1.00 74.50 98 GLN A O 1
ATOM 806 N N . PRO A 1 99 ? -20.079 7.659 12.072 1.00 74.50 99 PRO A N 1
ATOM 807 C CA . PRO A 1 99 ? -19.700 6.406 12.701 1.00 74.50 99 PRO A CA 1
ATOM 808 C C . PRO A 1 99 ? -18.379 5.920 12.101 1.00 74.50 99 PRO A C 1
ATOM 810 O O . PRO A 1 99 ? -18.227 5.820 10.884 1.00 74.50 99 PRO A O 1
ATOM 813 N N . VAL A 1 100 ? -17.422 5.598 12.969 1.00 74.75 100 VAL A N 1
ATOM 814 C CA . VAL A 1 100 ? -16.123 5.062 12.563 1.00 74.75 100 VAL A CA 1
ATOM 815 C C . VAL A 1 100 ? -1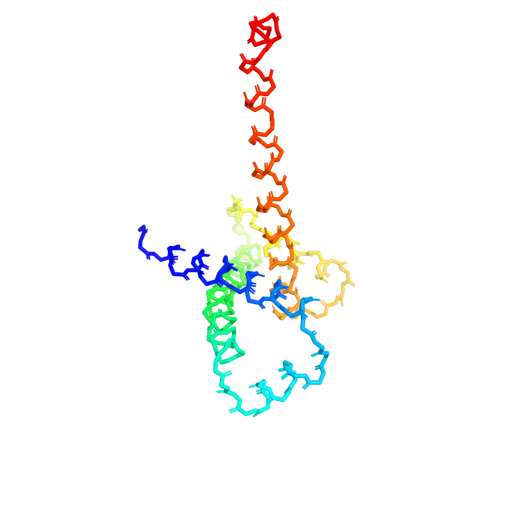6.328 3.755 11.798 1.00 74.75 100 VAL A C 1
ATOM 817 O O . VAL A 1 100 ? -16.759 2.753 12.369 1.00 74.75 100 VAL A O 1
ATOM 820 N N . ASN A 1 101 ? -15.984 3.753 10.509 1.00 82.88 101 ASN A N 1
ATOM 821 C CA . ASN A 1 101 ? -15.987 2.557 9.678 1.00 82.88 101 ASN A CA 1
ATOM 822 C C . ASN A 1 101 ? -14.546 2.061 9.460 1.00 82.88 101 ASN A C 1
ATOM 824 O O . ASN A 1 101 ? -13.805 2.673 8.686 1.00 82.88 101 ASN A O 1
ATOM 828 N N . PRO A 1 102 ? -14.137 0.926 10.061 1.00 81.19 102 PRO A N 1
ATOM 829 C CA . PRO A 1 102 ? -12.789 0.377 9.885 1.00 81.19 102 PRO A CA 1
ATOM 830 C C . PRO A 1 102 ? -12.416 0.120 8.418 1.00 81.19 102 PRO A C 1
ATOM 832 O O . PRO A 1 102 ? -11.251 0.228 8.040 1.00 81.19 102 PRO A O 1
ATOM 835 N N . VAL A 1 103 ? -13.404 -0.183 7.567 1.00 85.25 103 VAL A N 1
ATOM 836 C CA . VAL A 1 103 ? -13.199 -0.403 6.128 1.00 85.25 103 VAL A CA 1
ATOM 837 C C . VAL A 1 103 ? -12.781 0.886 5.424 1.00 85.25 103 VAL A C 1
ATOM 839 O O . VAL A 1 103 ? -11.958 0.846 4.512 1.00 85.25 103 VAL A O 1
ATOM 842 N N . GLU A 1 104 ? -13.326 2.025 5.839 1.00 85.94 104 GLU A N 1
ATOM 843 C CA . GLU A 1 104 ? -12.996 3.326 5.262 1.00 85.94 104 GLU A CA 1
ATOM 844 C C . GLU A 1 104 ? -11.603 3.782 5.690 1.00 85.94 104 GLU A C 1
ATOM 846 O O . GLU A 1 104 ? -10.794 4.139 4.835 1.00 85.94 104 GLU A O 1
ATOM 851 N N . VAL A 1 105 ? -11.276 3.634 6.979 1.00 87.00 105 VAL A N 1
ATOM 852 C CA . VAL A 1 105 ? -9.922 3.873 7.505 1.00 87.00 105 VAL A CA 1
ATOM 853 C C . VAL A 1 105 ? -8.898 3.038 6.738 1.00 87.00 105 VAL A C 1
ATOM 855 O O . VAL A 1 105 ? -7.874 3.553 6.292 1.00 87.00 105 VAL A O 1
ATOM 858 N N . ARG A 1 106 ? -9.205 1.757 6.504 1.00 88.44 106 ARG A N 1
ATOM 859 C CA . ARG A 1 106 ? -8.371 0.865 5.695 1.00 88.44 106 ARG A CA 1
ATOM 860 C C . ARG A 1 106 ? -8.229 1.355 4.260 1.00 88.44 106 ARG A C 1
ATOM 862 O O . ARG A 1 106 ? -7.122 1.355 3.737 1.00 88.44 106 ARG A O 1
ATOM 869 N N . ASN A 1 107 ? -9.321 1.745 3.606 1.00 89.81 107 ASN A N 1
ATOM 870 C CA . ASN A 1 107 ? -9.270 2.220 2.223 1.00 89.81 107 ASN A CA 1
ATOM 871 C C . ASN A 1 107 ? -8.408 3.481 2.093 1.00 89.81 107 ASN A C 1
ATOM 873 O O . ASN A 1 107 ? -7.616 3.571 1.158 1.00 89.81 107 ASN A O 1
ATOM 877 N N . ILE A 1 108 ? -8.524 4.412 3.045 1.00 89.88 108 ILE A N 1
ATOM 878 C CA . ILE A 1 108 ? -7.690 5.615 3.099 1.00 89.88 108 ILE A CA 1
ATOM 879 C C . ILE A 1 108 ? -6.228 5.226 3.322 1.00 89.88 108 ILE A C 1
ATOM 881 O O . ILE A 1 108 ? -5.371 5.673 2.569 1.00 89.88 108 ILE A O 1
ATOM 885 N N . ALA A 1 109 ? -5.940 4.331 4.272 1.00 89.44 109 ALA A N 1
ATOM 886 C CA . ALA A 1 109 ? -4.580 3.860 4.525 1.00 89.44 109 ALA A CA 1
ATOM 887 C C . ALA A 1 109 ? -3.944 3.208 3.281 1.00 89.44 109 ALA A C 1
ATOM 889 O O . ALA A 1 109 ? -2.827 3.564 2.912 1.00 89.44 109 ALA A O 1
ATOM 890 N N . VAL A 1 110 ? -4.662 2.312 2.589 1.00 89.69 110 VAL A N 1
ATOM 891 C CA . VAL A 1 110 ? -4.198 1.707 1.325 1.00 89.69 110 VAL A CA 1
ATOM 892 C C . VAL A 1 110 ? -3.930 2.784 0.274 1.00 89.69 110 VAL A C 1
ATOM 894 O O . VAL A 1 110 ? -2.881 2.762 -0.366 1.00 89.69 110 VAL A O 1
ATOM 897 N N . ALA A 1 111 ? -4.858 3.728 0.097 1.00 89.94 111 ALA A N 1
ATOM 898 C CA . ALA A 1 111 ? -4.720 4.794 -0.888 1.00 89.94 111 ALA A CA 1
ATOM 899 C C . ALA A 1 111 ? -3.508 5.690 -0.593 1.00 89.94 111 ALA A C 1
ATOM 901 O O . ALA A 1 111 ? -2.756 6.010 -1.511 1.00 89.94 111 ALA A O 1
ATOM 902 N N . SER A 1 112 ? -3.279 6.043 0.675 1.00 89.25 112 SER A N 1
ATOM 903 C CA . SER A 1 112 ? -2.111 6.816 1.102 1.00 89.25 112 SER A CA 1
ATOM 904 C C . SER A 1 112 ? -0.799 6.080 0.832 1.00 89.25 112 SER A C 1
ATOM 906 O O . SER A 1 112 ? 0.143 6.698 0.342 1.00 89.25 112 SER A O 1
ATOM 908 N N . ILE A 1 113 ? -0.737 4.770 1.102 1.00 89.69 113 ILE A N 1
ATOM 909 C CA . ILE A 1 113 ? 0.461 3.957 0.842 1.00 89.69 113 ILE A CA 1
ATOM 910 C C . ILE A 1 113 ? 0.751 3.899 -0.659 1.00 89.69 113 ILE A C 1
ATOM 912 O O . ILE A 1 113 ? 1.860 4.224 -1.068 1.00 89.69 113 ILE A O 1
ATOM 916 N N . ILE A 1 114 ? -0.241 3.546 -1.483 1.00 88.62 114 ILE A N 1
ATOM 917 C CA . ILE A 1 114 ? -0.068 3.446 -2.943 1.00 88.62 114 ILE A CA 1
ATOM 918 C C . ILE A 1 114 ? 0.348 4.796 -3.534 1.00 88.62 114 ILE A C 1
ATOM 920 O O . ILE A 1 114 ? 1.254 4.855 -4.359 1.00 88.62 114 ILE A O 1
ATOM 924 N N . ALA A 1 115 ? -0.296 5.885 -3.103 1.00 89.62 115 ALA A N 1
ATOM 925 C CA . ALA A 1 115 ? 0.029 7.219 -3.592 1.00 89.62 115 ALA A CA 1
ATOM 926 C C . ALA A 1 115 ? 1.460 7.627 -3.226 1.00 89.62 115 ALA A C 1
ATOM 928 O O . ALA A 1 115 ? 2.165 8.177 -4.068 1.00 89.62 115 ALA A O 1
ATOM 929 N N . GLY A 1 116 ? 1.888 7.366 -1.988 1.00 88.00 116 GLY A N 1
ATOM 930 C CA . GLY A 1 116 ? 3.190 7.798 -1.487 1.00 88.00 116 GLY A CA 1
ATOM 931 C C . GLY A 1 116 ? 4.360 6.903 -1.892 1.00 88.00 116 GLY A C 1
ATOM 932 O O . GLY A 1 116 ? 5.480 7.402 -1.943 1.00 88.00 116 GLY A O 1
ATOM 933 N N . HIS A 1 117 ? 4.127 5.621 -2.183 1.00 87.31 117 HIS A N 1
ATOM 934 C CA . HIS A 1 117 ? 5.193 4.652 -2.440 1.00 87.31 117 HIS A CA 1
ATOM 935 C C . HIS A 1 117 ? 5.880 4.893 -3.788 1.00 87.31 117 HIS A C 1
ATOM 937 O O . HIS A 1 117 ? 7.014 5.369 -3.823 1.00 87.31 117 HIS A O 1
ATOM 943 N N . ASP A 1 118 ? 5.177 4.631 -4.892 1.00 85.12 118 ASP A N 1
ATOM 944 C CA . ASP A 1 118 ? 5.791 4.639 -6.225 1.00 85.12 118 ASP A CA 1
ATOM 945 C C . ASP A 1 118 ? 6.156 6.062 -6.664 1.00 85.12 118 ASP A C 1
ATOM 947 O O . ASP A 1 118 ? 7.256 6.310 -7.151 1.00 85.12 118 ASP A O 1
ATOM 951 N N . SER A 1 119 ? 5.269 7.035 -6.419 1.00 90.81 119 SER A N 1
ATOM 952 C CA . SER A 1 119 ? 5.474 8.411 -6.889 1.00 90.81 119 SER A CA 1
ATOM 953 C C . SER A 1 119 ? 6.660 9.107 -6.210 1.00 90.81 119 SER A C 1
ATOM 955 O O . SER A 1 119 ? 7.427 9.818 -6.865 1.00 90.81 119 SER A O 1
ATOM 957 N N . THR A 1 120 ? 6.842 8.886 -4.905 1.00 93.50 120 THR A N 1
ATOM 958 C CA . THR A 1 120 ? 7.974 9.452 -4.161 1.00 93.50 120 THR A CA 1
ATOM 959 C C . THR A 1 120 ? 9.264 8.728 -4.509 1.00 93.50 120 THR A C 1
ATOM 961 O O . THR A 1 120 ? 10.288 9.388 -4.676 1.00 93.50 120 THR A O 1
ATOM 964 N N . ALA A 1 121 ? 9.222 7.397 -4.650 1.00 91.12 121 ALA A N 1
ATOM 965 C CA . ALA A 1 121 ? 10.386 6.608 -5.039 1.00 91.12 121 ALA A CA 1
ATOM 966 C C . ALA A 1 121 ? 10.917 7.038 -6.415 1.00 91.12 121 ALA A C 1
ATOM 968 O O . ALA A 1 121 ? 12.112 7.308 -6.549 1.00 91.12 121 ALA A O 1
ATOM 969 N N . ASP A 1 122 ? 10.029 7.209 -7.397 1.00 92.75 122 ASP A N 1
ATOM 970 C CA . ASP A 1 122 ? 10.384 7.715 -8.724 1.00 92.75 122 ASP A CA 1
ATOM 971 C C . ASP A 1 122 ? 10.962 9.134 -8.649 1.00 92.75 122 ASP A C 1
ATOM 973 O O . ASP A 1 122 ? 12.011 9.415 -9.232 1.00 92.75 122 ASP A O 1
ATOM 977 N N . CYS A 1 123 ? 10.319 10.031 -7.893 1.00 95.56 123 CYS A N 1
ATOM 978 C CA . CYS A 1 123 ? 10.796 11.402 -7.697 1.00 95.56 123 CYS A CA 1
ATOM 979 C C . CYS A 1 123 ? 12.209 11.436 -7.097 1.00 95.56 123 CYS A C 1
ATOM 981 O O . CYS A 1 123 ? 13.079 12.149 -7.596 1.00 95.56 123 CYS A O 1
ATOM 983 N N . MET A 1 124 ? 12.461 10.634 -6.059 1.00 95.25 124 MET A N 1
ATOM 984 C CA . MET A 1 124 ? 13.777 10.526 -5.434 1.00 95.25 124 MET A CA 1
ATOM 985 C C . MET A 1 124 ? 14.816 9.933 -6.387 1.00 95.25 124 MET A C 1
ATOM 987 O O . MET A 1 124 ? 15.936 10.435 -6.435 1.00 95.25 124 MET A O 1
ATOM 991 N N . GLY A 1 125 ? 14.450 8.919 -7.177 1.00 95.31 125 GLY A N 1
ATOM 992 C CA . GLY A 1 125 ? 15.326 8.350 -8.200 1.00 95.31 125 GLY A CA 1
ATOM 993 C C . GLY A 1 125 ? 15.770 9.399 -9.221 1.00 95.31 125 GLY A C 1
ATOM 994 O O . GLY A 1 125 ? 16.965 9.554 -9.479 1.00 95.31 125 GLY A O 1
ATOM 995 N N . TRP A 1 126 ? 14.822 10.187 -9.734 1.00 96.00 126 TRP A N 1
ATOM 996 C CA . TRP A 1 126 ? 15.117 11.299 -10.639 1.00 96.00 126 TRP A CA 1
ATOM 997 C C . TRP A 1 126 ? 15.927 12.405 -9.973 1.00 96.00 126 TRP A C 1
ATOM 999 O O . TRP A 1 126 ? 16.856 12.925 -10.586 1.00 96.00 126 TRP A O 1
ATOM 1009 N N . LEU A 1 127 ? 15.622 12.749 -8.723 1.00 94.81 127 LEU A N 1
ATOM 1010 C CA . LEU A 1 127 ? 16.377 13.743 -7.967 1.00 94.81 127 LEU A CA 1
ATOM 1011 C C . LEU A 1 127 ? 17.842 13.323 -7.818 1.00 94.81 127 LEU A C 1
ATOM 1013 O O . LEU A 1 127 ? 18.732 14.107 -8.136 1.00 94.81 127 LEU A O 1
ATOM 1017 N N . SER A 1 128 ? 18.103 12.090 -7.377 1.00 94.06 128 SER A N 1
ATOM 1018 C CA . SER A 1 128 ? 19.465 11.566 -7.240 1.00 94.06 128 SER A CA 1
ATOM 1019 C C . SER A 1 128 ? 20.201 11.536 -8.578 1.00 94.06 128 SER A C 1
ATOM 1021 O O . SER A 1 128 ? 21.369 11.918 -8.640 1.00 94.06 128 SER A O 1
ATOM 1023 N N . HIS A 1 129 ? 19.519 11.143 -9.655 1.00 94.06 129 HIS A N 1
ATOM 1024 C CA . HIS A 1 129 ? 20.092 11.173 -10.997 1.00 94.06 129 HIS A CA 1
ATOM 1025 C C . HIS A 1 129 ? 20.469 12.602 -11.422 1.00 94.06 129 HIS A C 1
ATOM 1027 O O . HIS A 1 129 ? 21.617 12.850 -11.787 1.00 94.06 129 HIS A O 1
ATOM 1033 N N . LEU A 1 130 ? 19.557 13.566 -11.282 1.00 93.81 130 LEU A N 1
ATOM 1034 C CA . LEU A 1 130 ? 19.801 14.966 -11.640 1.00 93.81 130 LEU A CA 1
ATOM 1035 C C . LEU A 1 130 ? 20.917 15.606 -10.802 1.00 93.81 130 LEU A C 1
ATOM 1037 O O . LEU A 1 130 ? 21.721 16.373 -11.337 1.00 93.81 130 LEU A O 1
ATOM 1041 N N . LEU A 1 131 ? 20.997 15.282 -9.507 1.00 93.56 131 LEU A N 1
ATOM 1042 C CA . LEU A 1 131 ? 22.086 15.741 -8.641 1.00 93.56 131 LEU A CA 1
ATOM 1043 C C . LEU A 1 131 ? 23.435 15.187 -9.110 1.00 93.56 131 LEU A C 1
ATOM 1045 O O . LEU A 1 131 ? 24.393 15.951 -9.203 1.00 93.56 131 LEU A O 1
ATOM 1049 N N . SER A 1 132 ? 23.492 13.908 -9.504 1.00 91.56 132 SER A N 1
ATOM 1050 C CA . SER A 1 132 ? 24.726 13.289 -10.007 1.00 91.56 132 SER A CA 1
ATOM 1051 C C . SER A 1 132 ? 25.246 13.918 -11.308 1.00 91.56 132 SER A C 1
ATOM 1053 O O . SER A 1 132 ? 26.453 13.953 -11.541 1.00 91.56 132 SER A O 1
ATOM 1055 N N . GLU A 1 133 ? 24.356 14.464 -12.141 1.00 92.50 133 GLU A N 1
ATOM 1056 C CA . GLU A 1 133 ? 24.722 15.136 -13.394 1.00 92.50 133 GLU A CA 1
ATOM 1057 C C . GLU A 1 133 ? 25.024 16.633 -13.220 1.00 92.50 133 GLU A C 1
ATOM 1059 O O . GLU A 1 133 ? 25.602 17.262 -14.110 1.00 92.50 133 GLU A O 1
ATOM 1064 N N . THR A 1 134 ? 24.675 17.230 -12.073 1.00 89.56 134 THR A N 1
ATOM 1065 C CA . THR A 1 134 ? 24.878 18.663 -11.811 1.00 89.56 134 THR A CA 1
ATOM 1066 C C . THR A 1 134 ? 25.648 18.932 -10.509 1.00 89.56 134 THR A C 1
ATOM 1068 O O . THR A 1 134 ? 25.091 19.507 -9.567 1.00 89.56 134 THR A O 1
ATOM 1071 N N . PRO A 1 135 ? 26.978 18.677 -10.475 1.00 80.69 135 PRO A N 1
ATOM 1072 C CA . PRO A 1 135 ? 27.805 18.834 -9.268 1.00 80.69 135 PRO A CA 1
ATOM 1073 C C . PRO A 1 135 ? 27.707 20.221 -8.617 1.00 80.69 135 PRO A C 1
ATOM 1075 O O . PRO A 1 135 ? 27.800 20.365 -7.406 1.00 80.69 135 PRO A O 1
ATOM 1078 N N . ARG A 1 136 ? 27.457 21.267 -9.419 1.00 83.44 136 ARG A N 1
ATOM 1079 C CA . ARG A 1 136 ? 27.277 22.651 -8.947 1.00 83.44 136 ARG A CA 1
ATOM 1080 C C . ARG A 1 136 ? 26.071 22.834 -8.012 1.00 83.44 136 ARG A C 1
ATOM 1082 O O . ARG A 1 136 ? 26.066 23.776 -7.224 1.00 83.44 136 ARG A O 1
ATOM 1089 N N . VAL A 1 137 ? 25.022 22.027 -8.168 1.00 82.94 137 VAL A N 1
ATOM 1090 C CA . VAL A 1 137 ? 23.801 22.097 -7.347 1.00 82.94 137 VAL A CA 1
ATOM 1091 C C . VAL A 1 137 ? 23.917 21.170 -6.138 1.00 82.94 137 VAL A C 1
ATOM 1093 O O . VAL A 1 137 ? 23.424 21.524 -5.078 1.00 82.94 137 VAL A O 1
ATOM 1096 N N . GLU A 1 138 ? 24.637 20.054 -6.271 1.00 78.94 138 GLU A N 1
ATOM 1097 C CA . GLU A 1 138 ? 24.933 19.121 -5.175 1.00 78.94 138 GLU A CA 1
ATOM 1098 C C . GLU A 1 138 ? 25.731 19.769 -4.028 1.00 78.94 138 GLU A C 1
ATOM 1100 O O . GLU A 1 138 ? 25.532 19.428 -2.868 1.00 78.94 138 GLU A O 1
ATOM 1105 N N . THR A 1 139 ? 26.620 20.726 -4.326 1.00 77.19 139 THR A N 1
ATOM 1106 C CA . THR A 1 139 ? 27.469 21.373 -3.302 1.00 77.19 139 THR A CA 1
ATOM 1107 C C . THR A 1 139 ? 26.806 22.540 -2.551 1.00 77.19 139 THR A C 1
ATOM 1109 O O . THR A 1 139 ? 27.497 23.235 -1.803 1.00 77.19 139 THR A O 1
ATOM 1112 N N . LYS A 1 140 ? 25.516 22.817 -2.778 1.00 65.25 140 LYS A N 1
ATOM 1113 C CA . LYS A 1 140 ? 24.771 23.902 -2.113 1.00 65.25 140 LYS A CA 1
ATOM 1114 C C . LYS A 1 140 ? 23.924 23.387 -0.962 1.00 65.25 140 LYS A C 1
ATOM 1116 O O . LYS A 1 140 ? 23.886 24.107 0.059 1.00 65.25 140 LYS A O 1
#

Foldseek 3Di:
DPLVVLLVVLLVLLVVLVVVVVVDDPVVVVVCCVVCDDSNVSNVVSVVSNCVVLLVVLVVLVVLVVVQVVCVVVVHPRDPDDQDLSNVVQVVCVVVVHDDDSVVSSVVVSVVCVVCPPVVVVVVVVVVVVCVVCVVVVVD

InterPro domains:
  IPR001128 Cytochrome P450 [PF00067] (4-140)
  IPR036396 Cytochrome P450 superfamily [G3DSA:1.10.630.10] (1-140)
  IPR036396 Cytochrome P450 superfamily [SSF48264] (3-140)

pLDDT: mean 84.77, std 10.28, range [38.19, 96.0]

Secondary structure (DSSP, 8-state):
--SHHHHHHHHHHHHHHHHHHHTS-HHHHHHHHHHT-THHHHHHHHHHHHHHHHHHHHHHHHHHHHHHHHHHHTT---------HHHHHHHHHHHTT----HHHHHHHHHHHHHHHHHHHHHHHHHHHHHHHH-HHHHT-

Organism: NCBI:txid129364

Radius of gyration: 20.58 Å; chains: 1; bounding box: 48×43×57 Å

Sequence (140 aa):
MKTFQPFAEAMDEAQFLNGKRFNQPMWYWKLRRWLNVGDEKKLKENVRVINEHLMGIIADAIERRRHRVEEMEAGRPAAMTDKDIASIVLDTMEASGQPVNPVEVRNIAVASIIAGHDSTADCMGWLSHLLSETPRVETK